Protein AF-A0A5C7MM40-F1 (afdb_monomer_lite)

Structure (mmCIF, N/CA/C/O backbone):
data_AF-A0A5C7MM40-F1
#
_entry.id   AF-A0A5C7MM40-F1
#
loop_
_atom_site.group_PDB
_atom_site.id
_atom_site.type_symb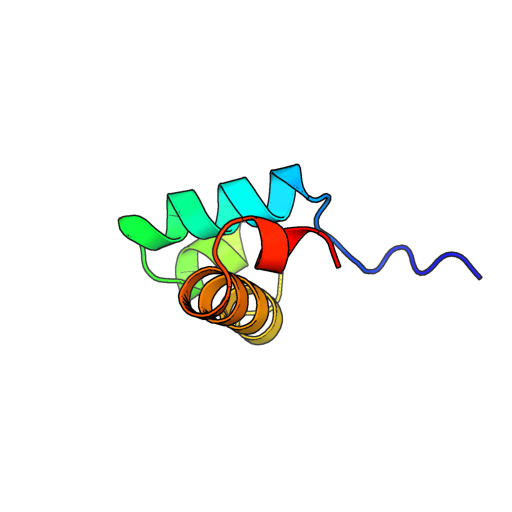ol
_atom_site.label_atom_id
_atom_site.label_alt_id
_atom_site.label_comp_id
_atom_site.label_asym_id
_atom_site.label_entity_id
_atom_site.label_seq_id
_atom_site.pdbx_PDB_ins_code
_atom_site.Cartn_x
_atom_site.Cartn_y
_atom_site.Cartn_z
_atom_site.occupancy
_atom_site.B_iso_or_equiv
_atom_site.auth_seq_id
_atom_site.auth_comp_id
_atom_site.auth_asym_id
_atom_site.auth_atom_id
_atom_site.pdbx_PDB_model_num
ATOM 1 N N . MET A 1 1 ? 14.957 6.429 -20.788 1.00 42.00 1 MET A N 1
ATOM 2 C CA . MET A 1 1 ? 15.586 5.930 -19.547 1.00 42.00 1 MET A CA 1
ATOM 3 C C . MET A 1 1 ? 14.474 5.436 -18.634 1.00 42.00 1 MET A C 1
ATOM 5 O O . MET A 1 1 ? 13.901 6.185 -17.856 1.00 42.00 1 MET A O 1
ATOM 9 N N . THR A 1 2 ? 14.066 4.191 -18.861 1.00 39.38 2 THR A N 1
ATOM 10 C CA . THR A 1 2 ? 12.965 3.513 -18.177 1.00 39.38 2 THR A CA 1
ATOM 11 C C . THR A 1 2 ? 13.420 3.236 -16.753 1.00 39.38 2 THR A C 1
ATOM 13 O O . THR A 1 2 ? 14.197 2.310 -16.521 1.00 39.38 2 THR A O 1
ATOM 16 N N . HIS A 1 3 ? 13.025 4.075 -15.797 1.00 40.66 3 HIS A N 1
ATOM 17 C CA . HIS A 1 3 ? 13.323 3.802 -14.400 1.00 40.66 3 HIS A CA 1
ATOM 18 C C . HIS A 1 3 ? 12.631 2.493 -14.011 1.00 40.66 3 HIS A C 1
ATOM 20 O O . HIS A 1 3 ? 11.439 2.455 -13.725 1.00 40.66 3 HIS A O 1
ATOM 26 N N . ARG A 1 4 ? 13.420 1.420 -13.927 1.00 45.94 4 ARG A N 1
ATOM 27 C CA . ARG A 1 4 ? 13.098 0.100 -13.353 1.00 45.94 4 ARG A CA 1
ATOM 28 C C . ARG A 1 4 ? 12.731 0.175 -11.847 1.00 45.94 4 ARG A C 1
ATOM 30 O O . ARG A 1 4 ? 12.653 -0.843 -11.177 1.00 45.94 4 ARG A O 1
ATOM 37 N N . ASN A 1 5 ? 12.502 1.389 -11.330 1.00 45.59 5 ASN A N 1
ATOM 38 C CA . ASN A 1 5 ? 12.401 1.782 -9.924 1.00 45.59 5 ASN A CA 1
ATOM 39 C C . ASN A 1 5 ? 11.062 2.456 -9.559 1.00 45.59 5 ASN A C 1
ATOM 41 O O . ASN A 1 5 ? 10.977 3.121 -8.529 1.00 45.59 5 ASN A O 1
ATOM 45 N N . ALA A 1 6 ? 9.996 2.267 -10.340 1.00 50.41 6 ALA A N 1
ATOM 46 C CA . ALA A 1 6 ? 8.636 2.384 -9.807 1.00 50.41 6 ALA A CA 1
ATOM 47 C C . ALA A 1 6 ? 8.140 0.961 -9.472 1.00 50.41 6 ALA A C 1
ATOM 49 O O . ALA A 1 6 ? 7.453 0.357 -10.290 1.00 50.41 6 ALA A O 1
ATOM 50 N N . PRO A 1 7 ? 8.525 0.363 -8.324 1.00 58.94 7 PRO A N 1
ATOM 51 C CA . PRO A 1 7 ? 8.468 -1.089 -8.090 1.00 58.94 7 PRO A CA 1
ATOM 52 C C . PRO A 1 7 ? 7.058 -1.685 -7.955 1.00 58.94 7 PRO A C 1
ATOM 54 O O . PRO A 1 7 ? 6.923 -2.853 -7.605 1.00 58.94 7 PRO A O 1
ATOM 57 N N . LEU A 1 8 ? 5.993 -0.924 -8.212 1.00 65.25 8 LEU A N 1
ATOM 58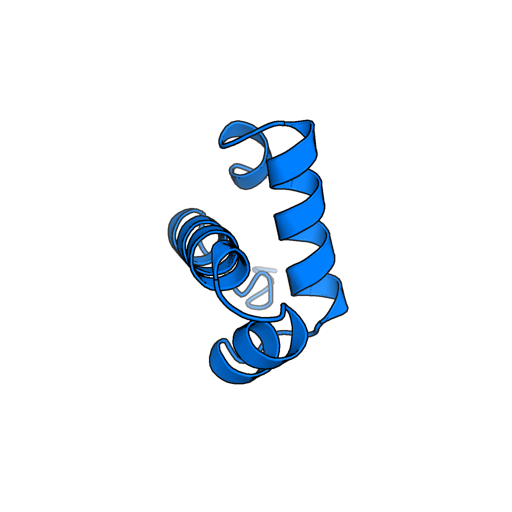 C CA . LEU A 1 8 ? 4.627 -1.429 -8.133 1.00 65.25 8 LEU A CA 1
ATOM 59 C C . LEU A 1 8 ? 3.835 -0.999 -9.367 1.00 65.25 8 LEU A C 1
ATOM 61 O O . LEU A 1 8 ? 3.580 0.193 -9.562 1.00 65.25 8 LEU A O 1
ATOM 65 N N . SER A 1 9 ? 3.380 -1.992 -10.137 1.00 84.00 9 SER A N 1
ATOM 66 C CA . SER A 1 9 ? 2.222 -1.848 -11.023 1.00 84.00 9 SER A CA 1
ATOM 67 C C . SER A 1 9 ? 1.015 -1.330 -10.228 1.00 84.00 9 SER A C 1
ATOM 69 O O . SER A 1 9 ? 0.983 -1.448 -9.000 1.00 84.00 9 SER A O 1
ATOM 71 N N . VAL A 1 10 ? -0.004 -0.790 -10.903 1.00 86.00 10 VAL A N 1
ATOM 72 C CA . VAL A 1 10 ? -1.260 -0.365 -10.247 1.00 86.00 10 VAL A CA 1
ATOM 73 C C . VAL A 1 10 ? -1.816 -1.482 -9.352 1.00 86.00 10 VAL A C 1
ATOM 75 O O . VAL A 1 10 ? -2.177 -1.241 -8.201 1.00 86.00 10 VAL A O 1
ATOM 78 N N . GLU A 1 11 ? -1.781 -2.722 -9.840 1.00 87.12 11 GLU A N 1
ATOM 79 C CA . GLU A 1 11 ? -2.136 -3.925 -9.081 1.00 87.12 11 GLU A CA 1
ATOM 80 C C . GLU A 1 11 ? -1.240 -4.127 -7.846 1.00 87.12 11 GLU A C 1
ATOM 82 O O . GLU A 1 11 ? -1.724 -4.368 -6.743 1.00 87.12 11 GLU A O 1
ATOM 87 N N . GLY A 1 12 ? 0.078 -3.954 -7.982 1.00 89.94 12 GLY A N 1
ATOM 88 C CA . GLY A 1 12 ? 0.998 -3.993 -6.847 1.00 89.94 12 GLY A CA 1
ATOM 89 C C . GLY A 1 12 ? 0.623 -2.983 -5.758 1.00 89.94 12 GLY A C 1
ATOM 90 O O . GLY A 1 12 ? 0.606 -3.321 -4.573 1.00 89.94 12 GLY A O 1
ATOM 91 N N . ARG A 1 13 ? 0.262 -1.755 -6.147 1.00 92.06 13 ARG A N 1
ATOM 92 C CA . ARG A 1 13 ? -0.145 -0.697 -5.209 1.00 92.06 13 ARG A CA 1
ATOM 93 C C . ARG A 1 13 ? -1.483 -1.021 -4.540 1.00 92.06 13 ARG A C 1
ATOM 95 O O . ARG A 1 13 ? -1.628 -0.781 -3.343 1.00 92.06 13 ARG A O 1
ATOM 102 N N . ARG A 1 14 ? -2.432 -1.621 -5.269 1.00 91.75 14 ARG A N 1
ATOM 103 C CA . ARG A 1 14 ? -3.695 -2.129 -4.700 1.00 91.75 14 ARG A CA 1
ATOM 104 C C . ARG A 1 14 ? -3.426 -3.202 -3.648 1.00 91.75 14 ARG A C 1
ATOM 106 O O . ARG A 1 14 ? -3.903 -3.084 -2.523 1.00 91.75 14 ARG A O 1
ATOM 113 N N . ARG A 1 15 ? -2.588 -4.196 -3.963 1.00 92.94 15 ARG A N 1
ATOM 114 C CA . ARG A 1 15 ? -2.195 -5.257 -3.018 1.00 92.94 15 ARG A CA 1
ATOM 115 C C . ARG A 1 15 ? -1.517 -4.704 -1.770 1.00 92.94 15 ARG A C 1
ATOM 117 O O . ARG A 1 15 ? -1.818 -5.168 -0.673 1.00 92.94 15 ARG A O 1
ATOM 124 N N . LEU A 1 16 ? -0.641 -3.709 -1.923 1.00 93.75 16 LEU A N 1
ATOM 125 C CA . LEU A 1 16 ? -0.031 -2.997 -0.800 1.00 93.75 16 LEU A CA 1
ATOM 126 C C . LEU A 1 16 ? -1.109 -2.408 0.119 1.00 93.75 16 LEU A C 1
ATOM 128 O O . LEU A 1 16 ? -1.090 -2.667 1.320 1.00 93.75 16 LEU A O 1
ATOM 132 N N . VAL A 1 17 ? -2.053 -1.645 -0.438 1.00 93.88 17 VAL A N 1
ATOM 133 C CA . VAL A 1 17 ? -3.128 -1.001 0.329 1.00 93.88 17 VAL A CA 1
ATOM 134 C C . VAL A 1 17 ? -3.981 -2.035 1.053 1.00 93.88 17 VAL A C 1
ATOM 136 O O . VAL A 1 17 ? -4.191 -1.896 2.254 1.00 93.88 17 VAL A O 1
ATOM 139 N N . VAL A 1 18 ? -4.422 -3.083 0.352 1.00 94.69 18 VAL A N 1
ATOM 140 C CA . VAL A 1 18 ? -5.248 -4.159 0.919 1.00 94.69 18 VAL A CA 1
ATOM 141 C C . VAL A 1 18 ? -4.527 -4.849 2.077 1.00 94.69 18 VAL A C 1
ATOM 143 O O . VAL A 1 18 ? -5.094 -4.998 3.155 1.00 94.69 18 VAL A O 1
ATOM 146 N N . ARG A 1 19 ? -3.245 -5.199 1.914 1.00 95.00 19 ARG A N 1
ATOM 147 C CA . ARG A 1 19 ? -2.447 -5.814 2.989 1.00 95.00 19 ARG A CA 1
ATOM 148 C C . ARG A 1 19 ? -2.249 -4.880 4.186 1.00 95.00 19 ARG A C 1
ATOM 150 O O . ARG A 1 19 ? -2.226 -5.350 5.319 1.00 95.00 19 ARG A O 1
ATOM 157 N N . CYS A 1 20 ? -2.142 -3.571 3.954 1.00 94.75 20 CYS A N 1
ATOM 158 C CA . CYS A 1 20 ? -2.020 -2.572 5.020 1.00 94.75 20 CYS A CA 1
ATOM 159 C C . CYS A 1 20 ? -3.324 -2.330 5.805 1.00 94.75 20 CYS A C 1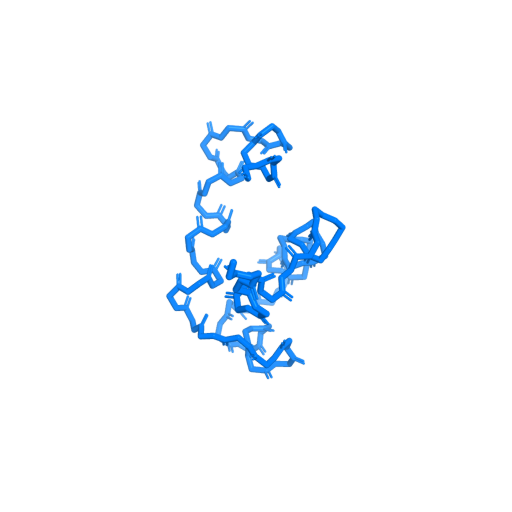
ATOM 161 O O . CYS A 1 20 ? -3.293 -1.581 6.780 1.00 94.75 20 CYS A O 1
ATOM 163 N N . GLN A 1 21 ? -4.462 -2.917 5.409 1.00 92.44 21 GLN A N 1
ATOM 164 C CA . GLN A 1 21 ? -5.720 -2.787 6.162 1.00 92.44 21 GLN A CA 1
ATOM 165 C C . GLN A 1 21 ? -5.703 -3.601 7.457 1.00 92.44 21 GLN A C 1
ATOM 167 O O . GLN A 1 21 ? -6.288 -3.187 8.451 1.00 92.44 21 GLN A O 1
ATOM 172 N N . THR A 1 22 ? -5.019 -4.746 7.452 1.00 93.94 22 THR A N 1
ATOM 173 C CA . THR A 1 22 ? -4.977 -5.680 8.587 1.00 93.94 22 THR A CA 1
ATOM 174 C C . THR A 1 22 ? -3.584 -5.824 9.193 1.00 93.94 22 THR A C 1
ATOM 176 O O . THR A 1 22 ? -3.431 -6.431 10.250 1.00 93.94 22 THR A O 1
ATOM 179 N N . ARG A 1 23 ? -2.546 -5.282 8.538 1.00 94.56 23 ARG A N 1
ATOM 180 C CA . ARG A 1 23 ? -1.142 -5.432 8.942 1.00 94.56 23 ARG A CA 1
ATOM 181 C C . ARG A 1 23 ? -0.413 -4.083 8.944 1.00 94.56 23 ARG A C 1
ATOM 183 O O . ARG A 1 23 ? -0.726 -3.217 8.128 1.00 94.56 23 ARG A O 1
ATOM 190 N N . PRO A 1 24 ? 0.606 -3.893 9.802 1.00 95.81 24 PRO A N 1
ATOM 191 C CA . PRO A 1 24 ? 1.398 -2.666 9.817 1.00 95.81 24 PRO A CA 1
ATOM 192 C C . PRO A 1 24 ? 2.145 -2.422 8.498 1.00 95.81 24 PRO A C 1
ATOM 194 O O . PRO A 1 24 ? 2.780 -3.328 7.956 1.00 95.81 24 PRO A O 1
ATOM 197 N N . ILE A 1 25 ? 2.169 -1.162 8.043 1.00 93.75 25 ILE A N 1
ATOM 198 C CA . ILE A 1 25 ? 2.844 -0.729 6.802 1.00 93.75 25 ILE A CA 1
ATOM 199 C C . ILE A 1 25 ? 4.315 -1.164 6.768 1.00 93.75 25 ILE A C 1
ATOM 201 O O . ILE A 1 25 ? 4.827 -1.516 5.711 1.00 93.75 25 ILE A O 1
ATOM 205 N N . ALA A 1 26 ? 5.002 -1.162 7.916 1.00 94.19 26 ALA A N 1
ATOM 206 C CA . ALA A 1 26 ? 6.404 -1.561 8.000 1.00 94.19 26 ALA A CA 1
ATOM 207 C C . ALA A 1 26 ? 6.636 -3.022 7.585 1.00 94.19 26 ALA A C 1
ATOM 209 O O . ALA A 1 26 ? 7.575 -3.298 6.841 1.00 94.19 26 ALA A O 1
ATOM 210 N N . HIS A 1 27 ? 5.764 -3.934 8.021 1.00 95.75 27 HIS A N 1
ATOM 211 C CA . HIS A 1 27 ? 5.870 -5.354 7.685 1.00 95.75 27 HIS A CA 1
ATOM 212 C C . HIS A 1 27 ? 5.555 -5.575 6.207 1.00 95.75 27 HIS A C 1
ATOM 214 O O . HIS A 1 27 ? 6.340 -6.201 5.501 1.00 95.75 27 HIS A O 1
ATOM 220 N N . VAL A 1 28 ? 4.470 -4.970 5.714 1.00 94.94 28 VAL A N 1
ATOM 221 C CA . VAL A 1 28 ? 4.070 -5.093 4.305 1.00 94.94 28 VAL A CA 1
ATOM 222 C C . VAL A 1 28 ? 5.132 -4.504 3.371 1.00 94.94 28 VAL A C 1
ATOM 224 O O . VAL A 1 28 ? 5.428 -5.085 2.331 1.00 94.94 28 VAL A O 1
ATOM 227 N N . ALA A 1 29 ? 5.751 -3.381 3.746 1.00 92.50 29 ALA A N 1
ATOM 228 C CA . ALA A 1 29 ? 6.843 -2.785 2.980 1.00 92.50 29 ALA A CA 1
ATOM 229 C C . ALA A 1 29 ? 8.047 -3.736 2.872 1.00 92.50 29 ALA A C 1
ATOM 231 O O . ALA A 1 29 ? 8.573 -3.928 1.77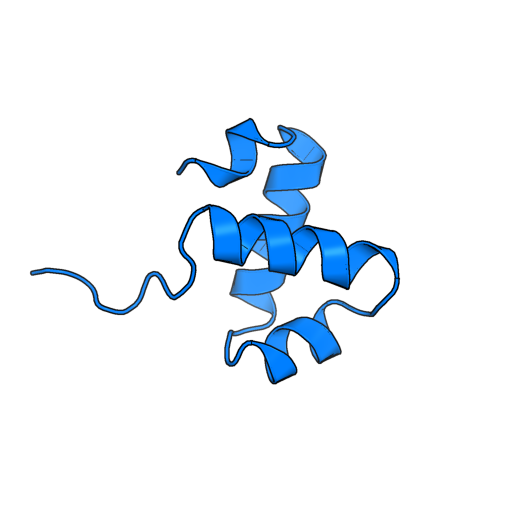8 1.00 92.50 29 ALA A O 1
ATOM 232 N N . SER 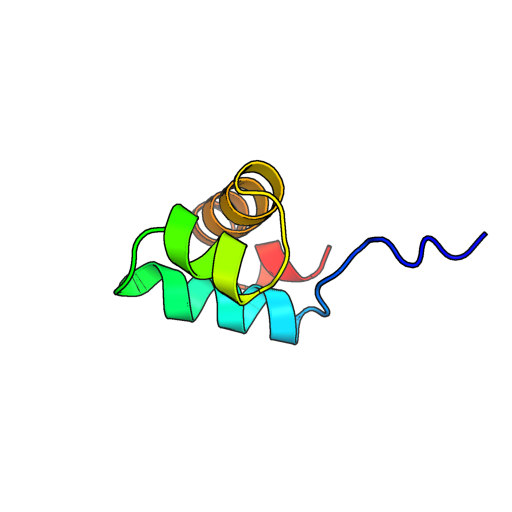A 1 30 ? 8.426 -4.375 3.985 1.00 92.75 30 SER A N 1
ATOM 233 C CA . SER A 1 30 ? 9.503 -5.369 4.015 1.00 92.75 30 SER A CA 1
ATOM 234 C C . SER A 1 30 ? 9.189 -6.584 3.136 1.00 92.75 30 SER A C 1
ATOM 236 O O . SER A 1 30 ? 10.043 -7.016 2.370 1.00 92.75 30 SER A O 1
ATOM 238 N N . GLU A 1 31 ? 7.964 -7.112 3.199 1.00 91.62 31 GLU A N 1
ATOM 239 C CA . GLU A 1 31 ? 7.530 -8.262 2.389 1.00 91.62 31 GLU A CA 1
ATOM 240 C C . GLU A 1 31 ? 7.500 -7.962 0.887 1.00 91.62 31 GLU A C 1
ATOM 242 O O . GLU A 1 31 ? 7.736 -8.849 0.072 1.00 91.62 31 GLU A O 1
ATOM 247 N N . MET A 1 32 ? 7.174 -6.723 0.509 1.00 89.00 32 MET A N 1
ATOM 248 C CA . MET A 1 32 ? 7.121 -6.303 -0.894 1.00 89.00 32 MET A CA 1
ATOM 249 C C . MET A 1 32 ? 8.462 -5.768 -1.414 1.00 89.00 32 MET A C 1
ATOM 251 O O . MET A 1 32 ? 8.531 -5.357 -2.569 1.00 89.00 32 MET A O 1
ATOM 255 N N . GLY A 1 33 ? 9.517 -5.753 -0.590 1.00 89.81 33 GLY A N 1
ATOM 256 C CA . GLY A 1 33 ? 10.840 -5.266 -0.987 1.00 89.81 33 GLY A CA 1
ATOM 257 C C . GLY A 1 33 ? 10.879 -3.764 -1.293 1.00 89.81 33 GLY A C 1
ATOM 258 O O . GLY A 1 33 ? 11.663 -3.325 -2.132 1.00 89.81 33 GLY A O 1
ATOM 259 N N . ILE A 1 34 ? 10.021 -2.967 -0.647 1.00 89.81 34 ILE A N 1
ATOM 260 C CA . ILE A 1 34 ? 9.927 -1.515 -0.852 1.00 89.81 34 ILE A CA 1
ATOM 261 C C . ILE A 1 34 ? 10.240 -0.749 0.431 1.00 89.81 34 ILE A C 1
ATOM 263 O O . ILE A 1 34 ? 10.075 -1.240 1.546 1.00 89.81 34 ILE A O 1
ATOM 267 N N . SER A 1 35 ? 10.642 0.514 0.290 1.00 91.06 35 SER A N 1
ATOM 268 C CA . SER A 1 35 ? 10.840 1.369 1.459 1.00 91.06 35 SER A CA 1
ATOM 269 C C . SER A 1 35 ? 9.510 1.673 2.165 1.00 91.06 35 SER A C 1
ATOM 271 O O . SER A 1 35 ? 8.458 1.826 1.533 1.00 91.06 35 SER A O 1
ATOM 273 N N . ARG A 1 36 ? 9.562 1.852 3.492 1.00 93.12 36 ARG A N 1
ATOM 274 C CA . ARG A 1 36 ? 8.403 2.289 4.294 1.00 93.12 36 ARG A CA 1
ATOM 275 C C . ARG A 1 36 ? 7.831 3.624 3.809 1.00 93.12 36 ARG A C 1
ATOM 277 O O . ARG A 1 36 ? 6.618 3.809 3.830 1.00 93.12 36 ARG A O 1
ATOM 284 N N . ALA A 1 37 ? 8.688 4.531 3.338 1.00 92.69 37 ALA A N 1
ATOM 285 C CA . ALA A 1 37 ? 8.275 5.819 2.788 1.00 92.69 37 ALA A CA 1
ATOM 286 C C . ALA A 1 37 ? 7.486 5.656 1.47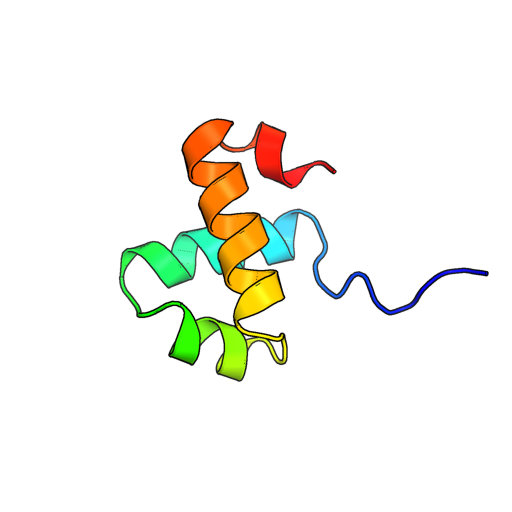6 1.00 92.69 37 ALA A C 1
ATOM 288 O O . ALA A 1 37 ? 6.439 6.280 1.308 1.00 92.69 37 ALA A O 1
ATOM 289 N N . CYS A 1 38 ? 7.931 4.768 0.576 1.00 91.12 38 CYS A N 1
ATOM 290 C CA . CYS A 1 38 ? 7.184 4.415 -0.635 1.00 91.12 38 CYS A CA 1
ATOM 291 C C . CYS A 1 38 ? 5.823 3.805 -0.287 1.00 91.12 38 CYS A C 1
ATOM 293 O O . CYS A 1 38 ? 4.809 4.211 -0.850 1.00 91.12 38 CYS A O 1
ATOM 295 N N . ALA A 1 39 ? 5.793 2.875 0.669 1.00 93.06 39 ALA A N 1
ATOM 296 C CA . ALA A 1 39 ? 4.556 2.249 1.114 1.00 93.06 39 ALA A CA 1
ATOM 297 C C . ALA A 1 39 ? 3.569 3.275 1.704 1.00 93.06 39 ALA A C 1
ATOM 299 O O . ALA A 1 39 ? 2.406 3.337 1.306 1.00 93.06 39 ALA A O 1
ATOM 300 N N . SER A 1 40 ? 4.055 4.137 2.602 1.00 94.25 40 SER A N 1
ATOM 301 C CA . SER A 1 40 ? 3.258 5.190 3.237 1.00 94.25 40 SER A CA 1
ATOM 302 C C . SER A 1 40 ? 2.691 6.182 2.220 1.00 94.25 40 SER A C 1
ATOM 304 O O . SER A 1 40 ? 1.514 6.530 2.306 1.00 94.25 40 SER A O 1
ATOM 306 N N . LYS A 1 41 ? 3.482 6.580 1.212 1.00 93.31 41 LYS A N 1
ATOM 307 C CA . LYS A 1 41 ? 3.026 7.460 0.126 1.00 93.31 41 LYS A CA 1
ATOM 308 C C . LYS A 1 41 ? 1.781 6.896 -0.562 1.00 93.31 41 LYS A C 1
ATOM 310 O O . LYS A 1 41 ? 0.782 7.602 -0.674 1.00 93.31 41 LYS A O 1
ATOM 315 N N . TRP A 1 42 ? 1.821 5.633 -0.984 1.00 93.69 42 TRP A N 1
ATOM 316 C CA . TRP A 1 42 ? 0.702 5.009 -1.697 1.00 93.69 42 TRP A CA 1
ATOM 317 C C . TRP A 1 42 ? -0.521 4.796 -0.813 1.00 93.69 42 TRP A C 1
ATOM 319 O O . TRP A 1 42 ? -1.634 5.090 -1.241 1.00 93.69 42 TRP A O 1
ATOM 329 N N . VAL A 1 43 ? -0.327 4.362 0.435 1.00 93.62 43 VAL A N 1
ATOM 330 C CA . VAL A 1 43 ? -1.435 4.196 1.388 1.00 93.62 43 VAL A CA 1
ATOM 331 C C . VAL A 1 43 ? -2.117 5.534 1.676 1.00 93.62 43 VAL A C 1
ATOM 333 O O . VAL A 1 43 ? -3.342 5.617 1.643 1.00 93.62 43 VAL A O 1
ATOM 336 N N . ASN A 1 44 ? -1.352 6.604 1.900 1.00 94.44 44 ASN A N 1
ATOM 337 C CA . ASN A 1 44 ? -1.918 7.936 2.120 1.00 94.44 44 ASN A CA 1
ATOM 338 C C . ASN A 1 44 ? -2.631 8.469 0.876 1.00 94.44 44 ASN A C 1
ATOM 340 O O . ASN A 1 44 ? -3.697 9.073 0.987 1.00 94.44 44 ASN A O 1
ATOM 344 N N . ARG A 1 45 ? -2.085 8.211 -0.314 1.00 94.06 45 ARG A N 1
ATOM 345 C CA . ARG A 1 45 ? -2.720 8.616 -1.567 1.00 94.06 45 ARG A CA 1
ATOM 346 C C . ARG A 1 45 ? -4.040 7.879 -1.799 1.00 94.06 45 ARG A C 1
ATOM 348 O O . ARG A 1 45 ? -5.021 8.522 -2.157 1.00 94.06 45 ARG A O 1
ATOM 355 N N . TYR A 1 46 ? -4.096 6.581 -1.504 1.00 93.38 46 TYR A N 1
ATOM 356 C CA . TYR A 1 46 ? -5.342 5.813 -1.524 1.00 93.38 46 TYR A CA 1
ATOM 357 C C . TYR A 1 46 ? -6.358 6.323 -0.497 1.00 93.38 46 TYR A C 1
ATOM 359 O O . TYR A 1 46 ? -7.533 6.449 -0.807 1.00 93.38 46 TYR A O 1
ATOM 367 N N . ARG A 1 47 ? -5.929 6.684 0.716 1.00 92.06 47 ARG A N 1
ATOM 368 C CA . ARG A 1 47 ? -6.837 7.268 1.721 1.00 92.06 47 ARG A CA 1
ATOM 369 C C . ARG A 1 47 ? -7.442 8.597 1.270 1.00 92.06 47 ARG A C 1
ATOM 371 O O . ARG A 1 47 ? -8.582 8.883 1.607 1.00 92.06 47 ARG A O 1
ATOM 378 N N . ARG A 1 48 ? -6.681 9.406 0.528 1.00 95.06 48 ARG A N 1
ATOM 379 C CA . ARG A 1 48 ? -7.116 10.733 0.073 1.00 95.06 48 ARG A CA 1
ATOM 380 C C . ARG A 1 48 ? -7.957 10.695 -1.202 1.00 95.06 48 ARG A C 1
ATOM 382 O O . ARG A 1 48 ? -8.856 11.512 -1.346 1.00 95.06 48 ARG A O 1
ATOM 389 N N . PHE A 1 49 ? -7.639 9.796 -2.128 1.00 93.31 49 PHE A N 1
ATOM 390 C CA . PHE A 1 49 ? -8.217 9.793 -3.474 1.00 93.31 49 PHE A CA 1
ATOM 391 C C . PHE A 1 49 ? -8.856 8.452 -3.864 1.00 93.31 49 PHE A C 1
ATOM 393 O O . PHE A 1 49 ? -9.337 8.311 -4.978 1.00 93.31 49 PHE A O 1
ATOM 400 N N . GLY A 1 50 ? -8.853 7.441 -2.999 1.00 91.56 50 GLY A N 1
ATOM 401 C CA . GLY A 1 50 ? -9.317 6.096 -3.342 1.00 91.56 50 GLY A CA 1
ATOM 402 C C . GLY A 1 50 ? -8.465 5.443 -4.435 1.00 91.56 50 GLY A C 1
ATOM 403 O O . GLY A 1 50 ? -7.258 5.677 -4.546 1.00 91.56 50 GLY A O 1
ATOM 404 N N . GLU A 1 51 ? -9.097 4.617 -5.267 1.00 90.00 51 GLU A N 1
ATOM 405 C CA . GLU A 1 51 ? -8.422 3.860 -6.327 1.00 90.00 51 GLU A CA 1
ATOM 406 C C . GLU A 1 51 ? -7.757 4.748 -7.386 1.00 90.00 51 GLU A C 1
ATOM 408 O O . GLU A 1 51 ? -6.691 4.388 -7.888 1.00 90.00 51 GLU A O 1
ATOM 413 N N . VAL A 1 52 ? -8.316 5.929 -7.683 1.00 90.38 52 VAL A N 1
ATOM 414 C CA . VAL A 1 52 ? -7.700 6.873 -8.636 1.00 90.38 52 VAL A CA 1
ATOM 415 C C . VAL A 1 52 ? -6.364 7.410 -8.119 1.00 90.38 52 VAL A C 1
ATOM 417 O O . VAL A 1 52 ? -5.475 7.745 -8.898 1.00 90.38 52 VAL A O 1
ATOM 420 N N . GLY A 1 53 ? -6.161 7.386 -6.799 1.00 88.06 53 GLY A N 1
ATOM 421 C CA . GLY A 1 53 ? -4.878 7.671 -6.171 1.00 88.06 53 GLY A CA 1
ATOM 422 C C . GLY A 1 53 ? -3.779 6.658 -6.505 1.00 88.06 53 GLY A C 1
ATOM 423 O O . GLY A 1 53 ? -2.618 6.930 -6.225 1.00 88.06 53 GLY A O 1
ATOM 424 N N . LEU A 1 54 ? -4.101 5.505 -7.092 1.00 87.31 54 LEU A N 1
ATOM 425 C CA . LEU A 1 54 ? -3.134 4.456 -7.425 1.00 87.31 54 LEU A CA 1
ATOM 426 C C . LEU A 1 54 ? -2.754 4.412 -8.911 1.00 87.31 54 LEU A C 1
ATOM 428 O O . LEU A 1 54 ? -1.908 3.592 -9.264 1.00 87.31 54 LEU A O 1
ATOM 432 N N . LEU A 1 55 ? -3.347 5.258 -9.761 1.00 83.44 55 LEU A N 1
ATOM 433 C CA . LEU A 1 55 ? -3.154 5.259 -11.224 1.00 83.44 55 LEU A CA 1
ATOM 434 C C . LEU A 1 55 ? -1.976 6.114 -11.720 1.00 83.44 55 LEU A C 1
ATOM 436 O O . LEU A 1 55 ? -1.740 6.176 -12.919 1.00 83.44 55 LEU A O 1
ATOM 440 N N . ASP A 1 56 ? -1.260 6.763 -10.807 1.00 70.50 56 ASP A N 1
ATOM 441 C CA . ASP A 1 56 ? -0.163 7.700 -11.101 1.00 70.50 56 ASP A CA 1
ATOM 442 C C . ASP A 1 56 ? 1.089 7.085 -11.735 1.00 70.50 56 ASP A C 1
ATOM 444 O O . ASP A 1 56 ? 1.630 7.696 -12.670 1.00 70.50 56 ASP A O 1
#

Sequence (56 aa):
MTHRNAPLSVEGRRRLVVRCQTRPIAHVASEMGISRACASKWVNRYRRFGEVGLLD

pLDDT: mean 85.44, std 15.9, range [39.38, 95.81]

Radius of gyration: 10.7 Å; chains: 1; bounding box: 25×19×29 Å

Secondary structure (DSSP, 8-state):
---TT----HHHHHHHHHHTTTS-HHHHHHHTT--HHHHHHHHHHHHHHGGGGG--

Foldseek 3Di:
DPPPPPLDDLVRLVVLLVCVVVDPLCVSCVVSVHDSVSSVQSNVLCVVPNSVSSND